Protein AF-A0A0D6MBU3-F1 (afdb_monomer)

pLDDT: mean 79.95, std 14.66, range [44.97, 94.19]

Foldseek 3Di:
DADCLFFADPPEDPPVVLVVCPDEEEQDDAQVSEPDRWTQDDHNNYTDTHGGPDGALLSVVQVVCVVVVPQQRFDADSNSWGDQWGADPQAIFGAQRRNGHGQPPQGDNDHDTDSPPRDHPVPPPPVPPDDDDD

Nearest PDB structures (foldseek):
  3ngg-assembly1_A  TM=8.050E-01  e=1.112E-02  Oxyuranus microlepidotus
  2z7f-assembly1_I  TM=7.610E-01  e=3.670E-02  Homo sapiens
  6at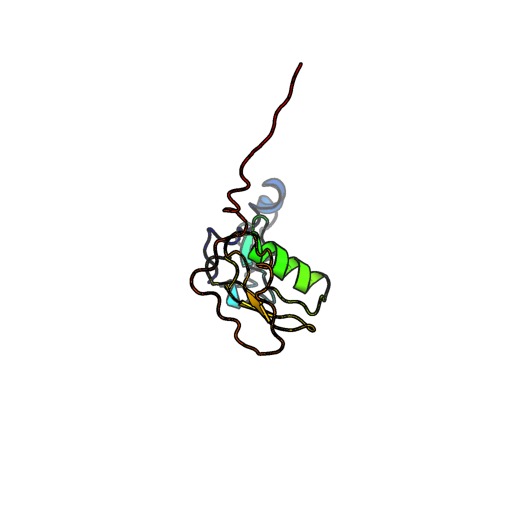u-assembly19_G  TM=7.310E-01  e=4.478E-02  Homo sapiens
  7qtq-assembly1_B  TM=6.885E-01  e=1.549E-02  Bos taurus
  7n4y-assembly1_B  TM=4.801E-01  e=3.153E-03  Bo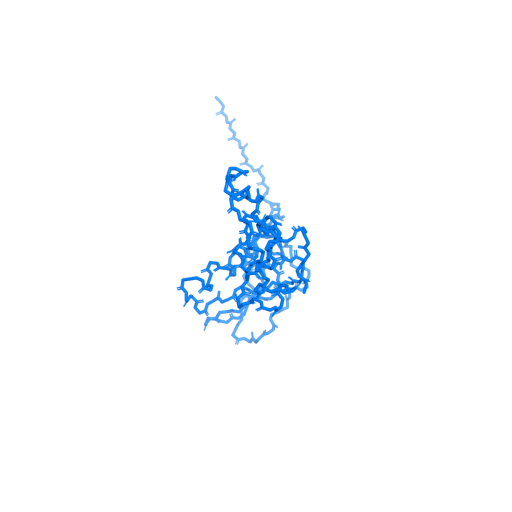s indicus x Bos taurus

InterPro domains:
  IPR000716 Thyroglobulin type-1 [PF00086] (75-115)
  IPR000716 Thyroglobulin type-1 [PS51162] (25-115)
  IPR000716 Thyroglobulin type-1 [SM00211] (73-119)
  IPR000716 Thyroglobulin type-1 [cd00191] (75-115)
  IPR008197 WAP-type 'four-disulfide core' domain [PF00095] (8-52)
  IPR008197 WAP-type 'four-disulfide core' domain [PS51390] (2-53)
  IPR008197 WAP-type 'four-disulfide core' domain [SM00217] (8-53)
  IPR036645 Elafin-like superfamily [G3DSA:4.10.75.10] (6-54)
  IPR036857 Thyroglobulin type-1 superfamily [G3DSA:4.10.800.10] (55-117)
  IPR036857 Thyroglobulin type-1 superfamily [SSF57610] (25-116)

Sequence (134 aa):
MLSSLAADCPSSVEKSLVEKITNCSSTCESDDDCAGMKRCCRVGCSTQCLYPVRTTPCFHAALTAELYEIRKLRRCDRAGKFEPIQCDDDGCFCVDIDNGEEIAGTRTSEDAPNCKGKPSAGFVTYAHTSSCQG

Radius of gyration: 20.29 Å; Cα contacts (8 Å, |Δi|>4): 227; chains: 1; bounding box: 57×42×52 Å

Secondary structure (DSSP, 8-state):
---TTTEE----S-HHHHTT--S--BS-SSGGGSSTT-EEEEETTEEEEE--SEE-HHHHHHHHHHHTT-S-PPPB-TTSPBPSEEEETTEEEEB-TTT--B-TT--BSSS----TTPPPGGG-----------

Mean predicted aligned error: 11.1 Å

Structure (mmCIF, N/CA/C/O backbone):
data_AF-A0A0D6MBU3-F1
#
_entry.id   AF-A0A0D6MBU3-F1
#
loop_
_atom_site.group_PDB
_atom_site.id
_atom_site.type_symbol
_atom_site.label_atom_id
_atom_site.label_alt_id
_atom_site.label_comp_id
_atom_site.label_asym_id
_atom_site.label_entity_id
_atom_site.label_seq_id
_atom_site.pdbx_PDB_ins_code
_atom_site.Cartn_x
_atom_site.Cartn_y
_atom_site.Cartn_z
_atom_site.occupancy
_atom_site.B_iso_or_equiv
_atom_site.auth_seq_id
_atom_site.auth_comp_id
_atom_site.auth_asym_id
_atom_site.auth_atom_id
_atom_site.pdbx_PDB_model_num
ATOM 1 N N . MET A 1 1 ? 4.007 -11.149 -5.154 1.00 51.41 1 MET A N 1
ATOM 2 C CA . MET A 1 1 ? 3.177 -10.635 -6.282 1.00 51.41 1 MET A CA 1
ATOM 3 C C . MET A 1 1 ? 2.006 -9.773 -5.803 1.00 51.41 1 MET A C 1
ATOM 5 O O . MET A 1 1 ? 0.978 -10.301 -5.380 1.00 51.41 1 MET A O 1
ATOM 9 N N . LEU A 1 2 ? 2.174 -8.451 -5.855 1.00 56.19 2 LEU A N 1
ATOM 10 C CA . LEU A 1 2 ? 1.106 -7.468 -5.635 1.00 56.19 2 LEU A CA 1
ATOM 11 C C . LEU A 1 2 ? 0.199 -7.423 -6.878 1.00 56.19 2 LEU A C 1
ATOM 13 O O . LEU A 1 2 ? 0.684 -7.548 -8.003 1.00 56.19 2 LEU A O 1
ATOM 17 N N . SER A 1 3 ? -1.116 -7.280 -6.700 1.00 61.12 3 SER A N 1
ATOM 18 C CA . SER A 1 3 ? -2.053 -7.194 -7.832 1.00 61.12 3 SER A CA 1
ATOM 19 C C . SER A 1 3 ? -1.778 -5.953 -8.692 1.00 61.12 3 SER A C 1
ATOM 21 O O . SER A 1 3 ? -1.515 -4.880 -8.151 1.00 61.12 3 SER A O 1
ATOM 23 N N . SER A 1 4 ? -1.916 -6.053 -10.021 1.00 60.06 4 SER A N 1
ATOM 24 C CA . SER A 1 4 ? -1.835 -4.894 -10.933 1.00 60.06 4 SER A CA 1
ATOM 25 C C . SER A 1 4 ? -2.887 -3.819 -10.636 1.00 60.06 4 SER A C 1
ATOM 27 O O . SER A 1 4 ? -2.726 -2.680 -11.033 1.00 60.06 4 SER A O 1
ATOM 29 N N . LEU A 1 5 ? -3.964 -4.160 -9.922 1.00 62.91 5 LEU A N 1
ATOM 30 C CA . LEU A 1 5 ? -4.960 -3.189 -9.452 1.00 62.91 5 LEU A CA 1
ATOM 31 C C . LEU A 1 5 ? -4.481 -2.378 -8.238 1.00 62.91 5 LEU A C 1
ATOM 33 O O . LEU A 1 5 ? -5.109 -1.382 -7.886 1.00 62.91 5 LEU A O 1
ATOM 37 N N . ALA A 1 6 ? -3.416 -2.827 -7.573 1.00 72.25 6 ALA A N 1
ATOM 38 C CA . ALA A 1 6 ? -3.005 -2.315 -6.277 1.00 72.25 6 ALA A CA 1
ATOM 39 C C . ALA A 1 6 ? -1.793 -1.371 -6.354 1.00 72.25 6 ALA A C 1
ATOM 41 O O . ALA A 1 6 ? -1.704 -0.429 -5.568 1.00 72.25 6 ALA A O 1
ATOM 42 N N . ALA A 1 7 ? -0.884 -1.588 -7.310 1.00 80.75 7 ALA A N 1
ATOM 43 C CA . ALA A 1 7 ? 0.281 -0.739 -7.546 1.00 80.75 7 ALA A CA 1
ATOM 44 C C . ALA A 1 7 ? 0.714 -0.801 -9.021 1.00 80.75 7 ALA A C 1
ATOM 46 O O . ALA A 1 7 ? 0.937 -1.896 -9.520 1.00 80.75 7 ALA A O 1
ATOM 47 N N . ASP A 1 8 ? 0.899 0.329 -9.708 1.00 86.88 8 ASP A N 1
ATOM 48 C CA . 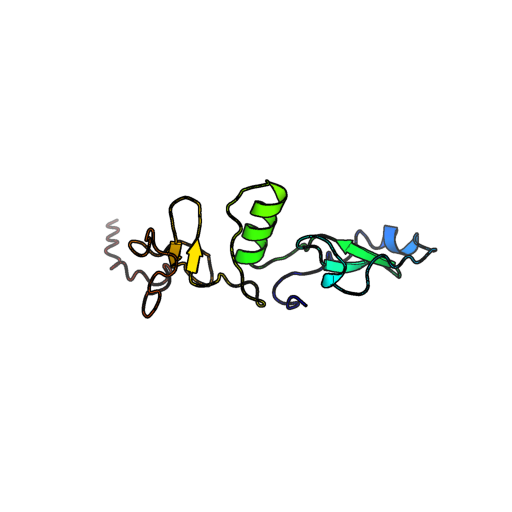ASP A 1 8 ? 1.289 0.371 -11.130 1.00 86.88 8 ASP A CA 1
ATOM 49 C C . ASP A 1 8 ? 2.745 0.791 -11.333 1.00 86.88 8 ASP A C 1
ATOM 51 O O . ASP A 1 8 ? 3.212 1.756 -10.727 1.00 86.88 8 ASP A O 1
ATOM 55 N N . CYS A 1 9 ? 3.448 0.122 -12.251 1.00 88.12 9 CYS A N 1
ATOM 56 C CA . CYS A 1 9 ? 4.749 0.593 -12.719 1.00 88.12 9 CYS A CA 1
ATOM 57 C C . CYS A 1 9 ? 4.621 1.972 -13.387 1.00 88.12 9 CYS A C 1
ATOM 59 O O . CYS A 1 9 ? 3.644 2.207 -14.102 1.00 88.12 9 CYS A O 1
ATOM 61 N N . PRO A 1 10 ? 5.611 2.871 -13.227 1.00 86.56 10 PRO A N 1
ATOM 62 C CA . PRO A 1 10 ? 5.680 4.082 -14.031 1.00 86.56 10 PRO A CA 1
ATOM 63 C C . PRO A 1 10 ? 5.623 3.704 -15.507 1.00 86.56 10 PRO A C 1
ATOM 65 O O . PRO A 1 10 ? 6.382 2.844 -15.962 1.00 86.56 10 PRO A O 1
ATOM 68 N N . SER A 1 11 ? 4.733 4.362 -16.246 1.00 73.00 11 SER A N 1
ATOM 69 C CA . SER A 1 11 ? 4.497 4.170 -17.678 1.00 73.00 11 SER A CA 1
ATOM 70 C C . SER A 1 11 ? 5.657 4.711 -18.518 1.00 73.00 11 SER A C 1
ATOM 72 O O . SER A 1 11 ? 5.437 5.493 -19.427 1.00 73.00 11 SER A O 1
ATOM 74 N N . SER A 1 12 ? 6.885 4.320 -18.177 1.00 63.34 12 SER A N 1
ATOM 75 C CA . SER A 1 12 ? 8.149 4.681 -18.808 1.00 63.34 12 SER A CA 1
ATOM 76 C C . SER A 1 12 ? 8.405 6.195 -18.875 1.00 63.34 12 SER A C 1
ATOM 78 O O . SER A 1 12 ? 7.689 6.968 -19.503 1.00 63.34 12 SER A O 1
ATOM 80 N N . VAL A 1 13 ? 9.501 6.618 -18.245 1.00 60.72 13 VAL A N 1
ATOM 81 C CA . VAL A 1 13 ? 10.178 7.893 -18.533 1.00 60.72 13 VAL A CA 1
ATOM 82 C C . VAL A 1 13 ? 10.188 8.115 -20.052 1.00 60.72 13 VAL A C 1
ATOM 84 O O . VAL A 1 13 ? 10.410 7.145 -20.776 1.00 60.72 13 VAL A O 1
ATOM 87 N N . GLU A 1 14 ? 9.885 9.344 -20.498 1.00 58.75 14 GLU A N 1
ATOM 88 C CA . GLU A 1 14 ? 9.664 9.753 -21.896 1.00 58.75 14 GLU A CA 1
ATOM 89 C C . GLU A 1 14 ? 10.244 8.789 -22.938 1.00 58.75 14 GLU A C 1
ATOM 91 O O . GLU A 1 14 ? 11.438 8.496 -22.910 1.00 58.75 14 GLU A O 1
ATOM 96 N N . LYS A 1 15 ? 9.428 8.371 -23.917 1.00 56.75 15 LYS A N 1
ATOM 97 C CA . LYS A 1 15 ? 9.819 7.507 -25.056 1.00 56.75 15 LYS A CA 1
ATOM 98 C C . LYS A 1 15 ? 11.221 7.811 -25.632 1.00 56.75 15 LYS A C 1
ATOM 100 O O . LYS A 1 15 ? 11.928 6.890 -26.021 1.00 56.75 15 LYS A O 1
ATOM 105 N N . SER A 1 16 ? 11.636 9.079 -25.599 1.00 56.91 16 SER A N 1
ATOM 106 C CA . SER A 1 16 ? 12.957 9.597 -25.990 1.00 56.91 16 SER A CA 1
ATOM 107 C C . SER A 1 16 ? 14.166 9.013 -25.223 1.00 56.91 16 SER A C 1
ATOM 109 O O . SER A 1 16 ? 15.256 8.897 -25.784 1.00 56.91 16 SER A O 1
ATOM 111 N N . LEU A 1 17 ? 14.013 8.613 -23.953 1.00 57.94 17 LEU A N 1
ATOM 112 C CA . LEU A 1 17 ? 15.075 7.960 -23.171 1.00 57.94 17 LEU A CA 1
ATOM 113 C C . LEU A 1 17 ? 15.137 6.446 -23.396 1.00 57.94 17 LEU A C 1
ATOM 115 O O . LEU A 1 17 ? 16.217 5.867 -23.301 1.00 57.94 17 LEU A O 1
ATOM 119 N N . VAL A 1 18 ? 14.010 5.811 -23.726 1.00 58.84 18 VAL A N 1
ATOM 120 C CA . VAL A 1 18 ? 13.929 4.360 -23.956 1.00 58.84 18 VAL A CA 1
ATOM 121 C C . VAL A 1 18 ? 14.698 3.946 -25.215 1.00 58.84 18 VAL A C 1
ATOM 123 O O . VAL A 1 18 ? 15.358 2.911 -25.216 1.00 58.84 18 VAL A O 1
ATOM 126 N N . GLU A 1 19 ? 14.702 4.784 -26.254 1.00 59.28 19 GLU A N 1
ATOM 127 C CA . GLU A 1 19 ? 15.433 4.531 -27.508 1.00 59.28 19 GLU A CA 1
ATOM 128 C C . GLU A 1 19 ? 16.964 4.632 -27.366 1.00 59.28 19 GLU A C 1
ATOM 130 O O . GLU A 1 19 ? 17.698 4.140 -28.221 1.00 59.28 19 GLU A O 1
ATOM 135 N N . LYS A 1 20 ? 17.472 5.228 -26.277 1.00 60.97 20 LYS A N 1
ATOM 136 C CA . LYS A 1 20 ? 18.918 5.392 -26.031 1.00 60.97 20 LYS A CA 1
ATOM 137 C C . LYS A 1 20 ? 19.543 4.271 -25.195 1.00 60.97 20 LYS A C 1
ATOM 139 O O . LYS A 1 20 ? 20.761 4.260 -25.024 1.00 60.97 20 LYS A O 1
ATOM 144 N N . ILE A 1 21 ? 18.748 3.327 -24.687 1.00 63.84 21 ILE A N 1
ATOM 145 C CA . ILE A 1 21 ? 19.241 2.189 -23.900 1.00 63.84 21 ILE A CA 1
ATOM 146 C C . ILE A 1 21 ? 19.522 1.025 -24.857 1.00 63.84 21 ILE A C 1
ATOM 148 O O . ILE A 1 21 ? 18.717 0.115 -25.018 1.00 63.84 21 ILE A O 1
ATOM 152 N N . THR A 1 22 ? 20.675 1.057 -25.525 1.00 68.12 22 THR A N 1
ATOM 153 C CA . THR A 1 22 ? 21.144 -0.047 -26.385 1.00 68.12 22 THR A CA 1
ATOM 154 C C . THR A 1 22 ? 21.700 -1.231 -25.596 1.00 68.12 22 THR A C 1
ATOM 156 O O . THR A 1 22 ? 21.864 -2.310 -26.158 1.00 68.12 22 THR A O 1
ATOM 159 N N . ASN A 1 23 ? 21.976 -1.051 -24.300 1.00 80.25 23 ASN A N 1
ATOM 160 C CA . ASN A 1 23 ? 22.482 -2.104 -23.428 1.00 80.25 23 ASN A CA 1
ATOM 161 C C . ASN A 1 23 ? 21.421 -2.476 -22.385 1.00 80.25 23 ASN A C 1
ATOM 163 O O . ASN A 1 23 ? 21.174 -1.728 -21.437 1.00 80.25 23 ASN A O 1
ATOM 167 N N . CYS A 1 24 ? 20.763 -3.612 -22.600 1.00 83.62 24 CYS A N 1
ATOM 168 C CA . CYS A 1 24 ? 19.716 -4.116 -21.720 1.00 83.62 24 CYS A CA 1
ATOM 169 C C . CYS A 1 24 ? 20.342 -4.666 -20.436 1.00 83.62 24 CYS A C 1
ATOM 171 O O . CYS A 1 24 ? 21.247 -5.496 -20.491 1.00 83.62 24 CYS A O 1
ATOM 173 N N . SER A 1 25 ? 19.846 -4.228 -19.281 1.00 86.31 25 SER A N 1
ATOM 174 C CA . SER A 1 25 ? 20.280 -4.731 -17.978 1.00 86.31 25 SER A CA 1
ATOM 175 C C . SER A 1 25 ? 19.073 -5.193 -17.177 1.00 86.31 25 SER A C 1
ATOM 177 O O . SER A 1 25 ? 18.072 -4.479 -17.092 1.00 86.31 25 SER A O 1
ATOM 179 N N . SER A 1 26 ? 19.163 -6.395 -16.612 1.00 91.31 26 SER A N 1
ATOM 180 C CA . SER A 1 26 ? 18.111 -6.959 -15.767 1.00 91.31 26 SER A CA 1
ATOM 181 C C . SER A 1 26 ? 18.573 -6.931 -14.319 1.00 91.31 26 SER A C 1
ATOM 183 O O . SER A 1 26 ? 19.487 -7.668 -13.959 1.00 91.31 26 SER A O 1
ATOM 185 N N . THR A 1 27 ? 17.987 -6.054 -13.502 1.00 91.50 27 THR A N 1
ATOM 186 C CA . THR A 1 27 ? 18.331 -5.950 -12.070 1.00 91.50 27 THR A CA 1
ATOM 187 C C . THR A 1 27 ? 17.313 -6.626 -11.156 1.00 91.50 27 THR A C 1
ATOM 189 O O . THR A 1 27 ? 17.562 -6.746 -9.961 1.00 91.50 27 THR A O 1
ATOM 192 N N . CYS A 1 28 ? 16.194 -7.085 -11.713 1.00 94.19 28 CYS A N 1
ATOM 193 C CA . CYS A 1 28 ? 15.155 -7.844 -11.024 1.00 94.19 28 CYS A CA 1
ATOM 194 C C . CYS A 1 28 ? 14.413 -8.754 -12.017 1.00 94.19 28 CYS A C 1
ATOM 196 O O . CYS A 1 28 ? 14.363 -8.455 -13.217 1.00 94.19 28 CYS A O 1
ATOM 198 N N . GLU A 1 29 ? 13.800 -9.829 -11.526 1.00 93.00 29 GLU A N 1
ATOM 199 C CA . GLU A 1 29 ? 12.906 -10.702 -12.300 1.00 93.00 29 GLU A CA 1
ATOM 200 C C . GLU A 1 29 ? 11.453 -10.602 -11.809 1.00 93.00 29 GLU A C 1
ATOM 202 O O . GLU A 1 29 ? 10.507 -10.787 -12.580 1.00 93.00 29 GLU A O 1
ATOM 207 N N . SER A 1 30 ? 11.271 -10.251 -10.539 1.00 91.25 30 SER A N 1
ATOM 208 C CA . SER A 1 30 ? 9.999 -10.169 -9.838 1.00 91.25 30 SER A CA 1
ATOM 209 C C . SER A 1 30 ? 9.981 -9.031 -8.817 1.00 91.25 30 SER A C 1
ATOM 211 O O . SER A 1 30 ? 11.021 -8.518 -8.409 1.00 91.25 30 SER A O 1
ATOM 213 N N . ASP A 1 31 ? 8.779 -8.639 -8.387 1.00 88.81 31 ASP A N 1
ATOM 214 C CA . ASP A 1 31 ? 8.604 -7.637 -7.326 1.00 88.81 31 ASP A CA 1
ATOM 215 C C . ASP A 1 31 ? 9.312 -8.061 -6.021 1.00 88.81 31 ASP A C 1
ATOM 217 O O . ASP A 1 31 ? 9.771 -7.208 -5.271 1.00 88.81 31 ASP A O 1
ATOM 221 N N . ASP A 1 32 ? 9.450 -9.369 -5.780 1.00 89.31 32 ASP A N 1
ATOM 222 C CA . ASP A 1 32 ? 10.072 -9.935 -4.579 1.00 89.31 32 ASP A CA 1
ATOM 223 C C . ASP A 1 32 ? 11.612 -9.773 -4.561 1.00 89.31 32 ASP A C 1
ATOM 225 O O . ASP A 1 32 ? 12.225 -9.831 -3.496 1.00 89.31 32 ASP A O 1
ATOM 229 N N . ASP A 1 33 ? 12.240 -9.499 -5.714 1.00 93.06 33 ASP A N 1
ATOM 230 C CA . ASP A 1 33 ? 13.675 -9.171 -5.799 1.00 93.06 33 ASP A CA 1
ATOM 231 C C . ASP A 1 33 ? 13.973 -7.735 -5.343 1.00 93.06 33 ASP A C 1
ATOM 233 O O . ASP A 1 33 ? 15.126 -7.354 -5.116 1.00 93.06 33 ASP A O 1
ATOM 237 N N . CYS A 1 34 ? 12.936 -6.906 -5.243 1.00 91.19 34 CYS A N 1
ATOM 238 C CA . CYS A 1 34 ? 13.062 -5.498 -4.939 1.00 91.19 34 CYS A CA 1
ATOM 239 C C . CYS A 1 34 ? 12.876 -5.235 -3.441 1.00 91.19 34 CYS A C 1
ATOM 241 O O . CYS A 1 34 ? 11.918 -5.673 -2.816 1.00 91.19 34 CYS A O 1
ATOM 243 N N . ALA A 1 35 ? 13.784 -4.451 -2.858 1.00 88.06 35 ALA A N 1
ATOM 244 C CA . ALA A 1 35 ? 13.653 -4.027 -1.467 1.00 88.06 35 ALA A CA 1
ATOM 245 C C . ALA A 1 35 ? 12.488 -3.037 -1.280 1.00 88.06 35 ALA A C 1
ATOM 247 O O . ALA A 1 35 ? 12.335 -2.094 -2.070 1.00 88.06 35 ALA A O 1
ATOM 248 N N . GLY A 1 36 ? 11.741 -3.212 -0.187 1.00 83.44 36 GLY A N 1
ATOM 249 C CA . GLY A 1 36 ? 10.608 -2.360 0.181 1.00 83.44 36 GLY A CA 1
ATOM 250 C C . GLY A 1 36 ? 9.394 -2.576 -0.722 1.00 83.44 36 GLY A C 1
ATOM 251 O O . GLY A 1 36 ? 9.176 -3.664 -1.246 1.00 83.44 36 GLY A O 1
ATOM 252 N N . MET A 1 37 ? 8.610 -1.521 -0.949 1.00 81.00 37 MET A N 1
ATOM 253 C CA . MET A 1 37 ? 7.430 -1.560 -1.836 1.00 81.00 37 MET A CA 1
ATOM 254 C C . MET A 1 37 ? 7.731 -1.282 -3.319 1.00 81.00 37 MET A C 1
ATOM 256 O O . MET A 1 37 ? 6.872 -0.802 -4.066 1.00 81.00 37 MET A O 1
ATOM 260 N N . LYS A 1 38 ? 8.963 -1.533 -3.764 1.00 87.81 38 LYS A N 1
ATOM 261 C CA . LYS A 1 38 ? 9.345 -1.356 -5.170 1.00 87.81 38 LYS A CA 1
ATOM 262 C C . LYS A 1 38 ? 8.812 -2.508 -6.016 1.00 87.81 38 LYS A C 1
ATOM 264 O O . LYS A 1 38 ? 8.737 -3.646 -5.570 1.00 87.81 38 LYS A O 1
ATOM 269 N N . ARG A 1 39 ? 8.482 -2.202 -7.266 1.00 89.56 39 ARG A N 1
ATOM 270 C CA . ARG A 1 39 ? 8.071 -3.181 -8.271 1.00 89.56 39 ARG A CA 1
ATOM 271 C C . ARG A 1 39 ? 9.181 -3.412 -9.276 1.00 89.56 39 ARG A C 1
ATOM 273 O O . ARG A 1 39 ? 9.905 -2.476 -9.626 1.00 89.56 39 ARG A O 1
ATOM 280 N N . CYS A 1 40 ? 9.269 -4.633 -9.785 1.00 92.25 40 CYS A N 1
ATOM 281 C CA . CYS A 1 40 ? 10.145 -4.934 -10.900 1.00 92.25 40 CYS A CA 1
ATOM 282 C C . CYS A 1 40 ? 9.479 -4.497 -12.205 1.00 92.25 40 CYS A C 1
ATOM 284 O O . CYS A 1 40 ? 8.585 -5.154 -12.743 1.00 92.25 40 CYS A O 1
ATOM 286 N N . CYS A 1 41 ? 9.908 -3.347 -12.713 1.00 90.81 41 CYS A N 1
ATOM 287 C CA . CYS A 1 41 ? 9.298 -2.699 -13.861 1.00 90.81 41 CYS A CA 1
ATOM 288 C C . CYS A 1 41 ? 10.178 -2.824 -15.098 1.00 90.81 41 CYS A C 1
ATOM 290 O O . CYS A 1 41 ? 11.399 -2.670 -15.036 1.00 90.81 41 CYS A O 1
ATOM 292 N N . ARG A 1 42 ? 9.548 -3.039 -16.256 1.00 89.44 42 ARG A N 1
ATOM 293 C CA . ARG A 1 42 ? 10.243 -2.945 -17.543 1.00 89.44 42 ARG A CA 1
ATOM 294 C C . ARG A 1 42 ? 10.417 -1.484 -17.937 1.00 89.44 42 ARG A C 1
ATOM 296 O O . ARG A 1 42 ? 9.447 -0.733 -18.015 1.00 89.44 42 ARG A O 1
ATOM 303 N N . VAL A 1 43 ? 11.654 -1.108 -18.230 1.00 84.44 43 VAL A N 1
ATOM 304 C CA . VAL A 1 43 ? 12.036 0.198 -18.769 1.00 84.44 43 VAL A CA 1
ATOM 305 C C . VAL A 1 43 ? 12.776 -0.060 -20.077 1.00 84.44 43 VAL A C 1
ATOM 307 O O . VAL A 1 43 ? 13.966 -0.376 -20.084 1.00 84.44 43 VAL A O 1
ATOM 310 N N . GLY A 1 44 ? 12.047 -0.001 -21.193 1.00 81.94 44 GLY A N 1
ATOM 311 C CA . GLY A 1 44 ? 12.557 -0.508 -22.467 1.00 81.94 44 GLY A CA 1
ATOM 312 C C . GLY A 1 44 ? 12.790 -2.018 -22.409 1.00 81.94 44 GLY A C 1
ATOM 313 O O . GLY A 1 44 ? 11.880 -2.772 -22.066 1.00 81.94 44 GLY A O 1
ATOM 314 N N . CYS A 1 45 ? 14.010 -2.452 -22.732 1.00 83.62 45 CYS A N 1
ATOM 315 C CA . CYS A 1 45 ? 14.433 -3.851 -22.615 1.00 83.62 45 CYS A CA 1
ATOM 316 C C . CYS A 1 45 ? 15.049 -4.212 -21.252 1.00 83.62 45 CYS A C 1
ATOM 318 O O . CYS A 1 45 ? 15.372 -5.376 -21.024 1.00 83.62 45 CYS A O 1
ATOM 320 N N . SER A 1 46 ? 15.221 -3.236 -20.360 1.00 85.88 46 SER A N 1
ATOM 321 C CA . SER A 1 46 ? 15.788 -3.440 -19.026 1.00 85.88 46 SER A CA 1
ATOM 322 C C . SER A 1 46 ? 14.691 -3.697 -17.993 1.00 85.88 46 SER A C 1
ATOM 324 O O . SER A 1 46 ? 13.574 -3.191 -18.133 1.00 85.88 46 SER A O 1
ATOM 326 N N . THR A 1 47 ? 15.011 -4.421 -16.922 1.00 90.69 47 THR A N 1
ATOM 327 C CA . THR A 1 47 ? 14.164 -4.520 -15.723 1.00 90.69 47 THR A CA 1
ATOM 328 C C . THR A 1 47 ? 14.824 -3.782 -14.570 1.00 90.69 47 THR A C 1
ATOM 330 O O . THR A 1 47 ? 16.031 -3.900 -14.359 1.00 90.69 47 THR A O 1
ATOM 333 N N . GLN A 1 48 ? 14.046 -2.955 -13.869 1.00 90.50 48 GLN A N 1
ATOM 334 C CA . GLN A 1 48 ? 14.524 -2.125 -12.766 1.00 90.50 48 GLN A CA 1
ATOM 335 C C . GLN A 1 48 ? 13.500 -2.058 -11.634 1.00 90.50 48 GLN A C 1
ATOM 337 O O . GLN A 1 48 ? 12.299 -1.945 -11.880 1.00 90.50 48 GLN A O 1
ATOM 342 N N . CYS A 1 49 ? 13.990 -2.065 -10.395 1.00 92.19 49 CYS A N 1
ATOM 343 C CA . CYS A 1 49 ? 13.170 -1.849 -9.206 1.00 92.19 49 CYS A CA 1
ATOM 344 C C . CYS A 1 49 ? 12.771 -0.373 -9.081 1.00 92.19 49 CYS A C 1
ATOM 346 O O . CYS A 1 49 ? 13.604 0.472 -8.748 1.00 92.19 49 CYS A O 1
ATOM 348 N N . LEU A 1 50 ? 11.496 -0.063 -9.317 1.00 89.38 50 LEU A N 1
ATOM 349 C CA . LEU A 1 50 ? 10.953 1.296 -9.282 1.00 89.38 50 LEU A CA 1
ATOM 350 C C . LEU A 1 50 ? 9.793 1.408 -8.296 1.00 89.38 50 LEU A C 1
ATOM 352 O O . LEU A 1 50 ? 9.059 0.449 -8.064 1.00 89.38 50 LEU A O 1
ATOM 356 N N . TYR A 1 51 ? 9.600 2.602 -7.739 1.00 87.50 51 TYR A N 1
ATOM 357 C CA . TYR A 1 51 ? 8.396 2.891 -6.967 1.00 87.50 51 TYR A CA 1
ATOM 358 C C . TYR A 1 51 ? 7.171 2.993 -7.889 1.00 87.50 51 TYR A C 1
ATOM 360 O O . TYR A 1 51 ? 7.286 3.535 -8.995 1.00 87.50 51 TYR A O 1
ATOM 368 N N . PRO A 1 52 ? 6.004 2.487 -7.457 1.00 88.25 52 PRO A N 1
ATOM 369 C CA . PRO A 1 52 ? 4.779 2.578 -8.237 1.00 88.25 52 PRO A CA 1
ATOM 370 C C . PRO A 1 52 ? 4.258 4.021 -8.329 1.00 88.25 52 PRO A C 1
ATOM 372 O O . PRO A 1 52 ? 4.384 4.800 -7.388 1.00 88.25 52 PRO A O 1
ATOM 375 N N . VAL A 1 53 ? 3.638 4.376 -9.460 1.00 86.62 53 VAL A N 1
ATOM 376 C CA . VAL A 1 53 ? 3.083 5.731 -9.711 1.00 86.62 53 VAL A CA 1
ATOM 377 C C . VAL A 1 53 ? 1.627 5.882 -9.295 1.00 86.62 53 VAL A C 1
ATOM 379 O O . VAL A 1 53 ? 1.138 6.993 -9.097 1.00 86.62 53 VAL A O 1
ATOM 382 N N . ARG A 1 54 ? 0.923 4.761 -9.182 1.00 86.25 54 ARG A N 1
ATOM 383 C CA . ARG A 1 54 ? -0.440 4.684 -8.676 1.00 86.25 54 ARG A CA 1
ATOM 384 C C . ARG A 1 54 ? -0.485 3.549 -7.681 1.00 86.25 54 ARG A C 1
ATOM 386 O O . ARG A 1 54 ? 0.013 2.467 -7.975 1.00 86.25 54 ARG A O 1
ATOM 393 N N . THR A 1 55 ? -1.081 3.807 -6.530 1.00 89.75 55 THR A N 1
ATOM 394 C CA . THR A 1 55 ? -1.256 2.827 -5.464 1.00 89.75 55 THR A CA 1
ATOM 395 C C . THR A 1 55 ? -2.652 2.943 -4.872 1.00 89.75 55 THR A C 1
ATOM 397 O O . THR A 1 55 ? -3.335 3.957 -5.038 1.00 89.75 55 THR A O 1
ATOM 400 N N . THR A 1 56 ? -3.093 1.902 -4.175 1.00 90.94 56 THR A N 1
ATOM 401 C CA . THR A 1 56 ? -4.269 1.991 -3.305 1.00 90.94 56 THR A CA 1
ATOM 402 C C . THR A 1 56 ? -3.989 2.890 -2.099 1.00 90.94 56 THR A C 1
ATOM 404 O O . THR A 1 56 ? -2.823 3.101 -1.749 1.00 90.94 56 THR A O 1
ATOM 407 N N . PRO A 1 57 ? -5.034 3.378 -1.403 1.00 92.69 57 PRO A N 1
ATOM 408 C CA . PRO A 1 57 ? -4.862 4.172 -0.189 1.00 92.69 57 PRO A CA 1
ATOM 409 C C . PRO A 1 57 ? -3.959 3.503 0.860 1.00 92.69 57 PRO A C 1
ATOM 411 O O . PRO A 1 57 ? -3.075 4.161 1.407 1.00 92.69 57 PRO A O 1
ATOM 414 N N . CYS A 1 58 ? -4.101 2.189 1.083 1.00 92.56 58 CYS A N 1
ATOM 415 C CA . CYS A 1 58 ? -3.265 1.482 2.055 1.00 92.56 58 CYS A CA 1
ATOM 416 C C . CYS A 1 58 ? -1.797 1.429 1.631 1.00 92.56 58 CYS A C 1
ATOM 418 O O . CYS A 1 58 ? -0.922 1.802 2.409 1.00 92.56 58 CYS A O 1
ATOM 420 N N . PHE A 1 59 ? -1.506 1.035 0.388 1.00 90.75 59 PHE A N 1
ATOM 421 C CA . PHE A 1 59 ? -0.124 0.998 -0.097 1.00 90.75 59 PHE A CA 1
ATOM 422 C C . PHE A 1 59 ? 0.505 2.388 -0.160 1.00 90.75 59 PHE A C 1
ATOM 424 O O . PHE A 1 59 ? 1.682 2.528 0.153 1.00 90.75 59 PHE A O 1
ATOM 431 N N . HIS A 1 60 ? -0.265 3.428 -0.495 1.00 90.69 60 HIS A N 1
ATOM 432 C CA . HIS A 1 60 ? 0.208 4.807 -0.396 1.00 90.69 60 HIS A CA 1
ATOM 433 C C . HIS A 1 60 ? 0.626 5.161 1.040 1.00 90.69 60 HIS A C 1
ATOM 435 O O . HIS A 1 60 ? 1.720 5.686 1.258 1.00 90.69 60 HIS A O 1
ATOM 441 N N . ALA A 1 61 ? -0.216 4.840 2.026 1.00 90.19 61 ALA A N 1
ATOM 442 C CA . ALA A 1 61 ? 0.067 5.115 3.431 1.00 90.19 61 ALA A CA 1
ATOM 443 C C . ALA A 1 61 ? 1.264 4.304 3.957 1.00 90.19 61 ALA A C 1
ATOM 445 O O . ALA A 1 61 ? 2.097 4.839 4.686 1.00 90.19 61 ALA A O 1
ATOM 446 N N . ALA A 1 62 ? 1.379 3.034 3.566 1.00 89.19 62 ALA A N 1
ATOM 447 C CA . ALA A 1 62 ? 2.466 2.160 3.988 1.00 89.19 62 ALA A CA 1
ATOM 448 C C . ALA A 1 62 ? 3.813 2.552 3.351 1.00 89.19 62 ALA A C 1
ATOM 450 O O . ALA A 1 62 ? 4.809 2.641 4.065 1.00 89.19 62 ALA A O 1
ATOM 451 N N . LEU A 1 63 ? 3.827 2.897 2.056 1.00 87.25 63 LEU A N 1
ATOM 452 C CA . LEU A 1 63 ? 5.001 3.456 1.374 1.00 87.25 63 LEU A CA 1
ATOM 453 C C . LEU A 1 63 ? 5.453 4.763 2.033 1.00 87.25 63 LEU A C 1
ATOM 455 O O . LEU A 1 63 ? 6.642 4.972 2.251 1.00 87.25 63 LEU A O 1
ATOM 459 N N . THR A 1 64 ? 4.507 5.642 2.368 1.00 86.88 64 THR A N 1
ATOM 460 C CA . THR A 1 64 ? 4.809 6.893 3.075 1.00 86.88 64 THR A CA 1
ATOM 461 C C . THR A 1 64 ? 5.421 6.595 4.445 1.00 86.88 64 THR A C 1
ATOM 463 O O . THR A 1 64 ? 6.452 7.163 4.789 1.00 86.88 64 THR A O 1
ATOM 466 N N . ALA A 1 65 ? 4.852 5.665 5.216 1.00 85.62 65 ALA A N 1
ATOM 467 C CA . ALA A 1 65 ? 5.420 5.285 6.507 1.00 85.62 65 ALA A CA 1
ATOM 468 C C . ALA A 1 65 ? 6.858 4.748 6.378 1.00 85.62 65 ALA A C 1
ATOM 470 O O . ALA A 1 65 ? 7.717 5.136 7.165 1.00 85.62 65 ALA A O 1
ATOM 471 N N . GLU A 1 66 ? 7.130 3.925 5.361 1.00 83.19 66 GLU A N 1
ATOM 472 C CA . GLU A 1 66 ? 8.468 3.397 5.071 1.00 83.19 66 GLU A CA 1
ATOM 473 C C . GLU A 1 66 ? 9.464 4.509 4.697 1.00 83.19 66 GLU A C 1
ATOM 475 O O . GLU A 1 66 ? 10.540 4.591 5.284 1.00 83.19 66 GLU A O 1
ATOM 480 N N . LEU A 1 67 ? 9.101 5.403 3.769 1.00 83.31 67 LEU A N 1
ATOM 481 C CA . LEU A 1 67 ? 9.985 6.470 3.274 1.00 83.31 67 LEU A CA 1
ATOM 482 C C . LEU A 1 67 ? 10.357 7.508 4.336 1.00 83.31 67 LEU A C 1
ATOM 484 O O . LEU A 1 67 ? 11.439 8.088 4.270 1.00 83.31 67 LEU A O 1
ATOM 488 N N . TYR A 1 68 ? 9.458 7.763 5.284 1.00 86.88 68 TYR A N 1
ATOM 489 C CA . TYR A 1 68 ? 9.671 8.727 6.364 1.00 86.88 68 TYR A CA 1
ATOM 490 C C . TYR A 1 68 ? 10.123 8.066 7.673 1.00 86.88 68 TYR A C 1
ATOM 492 O O . TYR A 1 68 ? 10.124 8.725 8.711 1.00 86.88 68 TYR A O 1
ATOM 500 N N . GLU A 1 69 ? 10.480 6.775 7.639 1.00 82.31 69 GLU A N 1
ATOM 501 C CA . GLU A 1 69 ? 10.900 5.992 8.811 1.00 82.31 69 GLU A CA 1
ATOM 502 C C . GLU A 1 69 ? 9.897 6.074 9.979 1.00 82.31 69 GLU A C 1
ATOM 504 O O . GLU A 1 69 ? 10.244 5.980 11.162 1.00 82.31 69 GLU A O 1
ATOM 509 N N . ILE A 1 70 ? 8.614 6.246 9.654 1.00 79.19 70 ILE A N 1
ATOM 510 C CA . ILE A 1 70 ? 7.548 6.313 10.642 1.00 79.19 70 ILE A CA 1
ATOM 511 C C . ILE A 1 70 ? 7.324 4.885 11.128 1.00 79.19 70 ILE A C 1
ATOM 513 O O . ILE A 1 70 ? 6.865 4.024 10.377 1.00 79.19 70 ILE A O 1
ATOM 517 N N . ARG A 1 71 ? 7.576 4.637 12.417 1.00 66.00 71 ARG A N 1
ATOM 518 C CA . ARG A 1 71 ? 7.333 3.348 13.098 1.00 66.00 71 ARG A CA 1
ATOM 519 C C . ARG A 1 71 ? 5.845 2.963 13.220 1.00 66.00 71 ARG A C 1
ATOM 521 O O . ARG A 1 71 ? 5.461 2.228 14.117 1.00 66.00 71 ARG A O 1
ATOM 528 N N . LYS A 1 72 ? 4.997 3.435 12.305 1.00 72.56 72 LYS A N 1
ATOM 529 C CA . LYS A 1 72 ? 3.572 3.112 12.182 1.00 72.56 72 LYS A CA 1
ATOM 530 C C . LYS A 1 72 ? 3.302 2.556 10.785 1.00 72.56 72 LYS A C 1
ATOM 532 O O . LYS A 1 72 ? 2.632 3.189 9.967 1.00 72.56 72 LYS A O 1
ATOM 537 N N . LEU A 1 73 ? 3.866 1.382 10.497 1.00 77.62 73 LEU A N 1
ATOM 538 C CA . LEU A 1 73 ? 3.603 0.682 9.241 1.00 77.62 73 LEU A CA 1
ATOM 539 C C . LEU A 1 73 ? 2.124 0.296 9.171 1.00 77.62 73 LEU A C 1
ATOM 541 O O . LEU A 1 73 ? 1.613 -0.430 10.024 1.00 77.62 73 LEU A O 1
ATOM 545 N N . ARG A 1 74 ? 1.437 0.786 8.137 1.00 90.00 74 ARG A N 1
ATOM 546 C CA . ARG A 1 74 ? 0.059 0.387 7.846 1.00 90.00 74 ARG A CA 1
ATOM 547 C C . ARG A 1 74 ? 0.066 -1.009 7.250 1.00 90.00 74 ARG A C 1
ATOM 549 O O . ARG A 1 74 ? 0.776 -1.267 6.280 1.00 90.00 74 ARG A O 1
ATOM 556 N N . ARG A 1 75 ? -0.713 -1.909 7.846 1.00 91.00 75 ARG A N 1
ATOM 557 C CA . ARG A 1 75 ? -0.849 -3.278 7.357 1.00 91.00 75 ARG A CA 1
ATOM 558 C C . ARG A 1 75 ? -1.890 -3.330 6.258 1.00 91.00 75 ARG A C 1
ATOM 560 O O . ARG A 1 75 ? -3.028 -2.897 6.443 1.00 91.00 75 ARG A O 1
ATOM 567 N N . CYS A 1 76 ? -1.484 -3.875 5.127 1.00 91.25 76 CYS A N 1
ATOM 568 C CA . CYS A 1 76 ? -2.309 -3.976 3.943 1.00 91.25 76 CYS A CA 1
ATOM 569 C C . CYS A 1 76 ? -2.427 -5.436 3.530 1.00 91.25 76 CYS A C 1
ATOM 571 O O . CYS A 1 76 ? -1.455 -6.188 3.622 1.00 91.25 76 CYS A O 1
ATOM 573 N N . ASP A 1 77 ? -3.590 -5.821 3.019 1.00 89.50 77 ASP A N 1
ATOM 574 C CA . ASP A 1 77 ? -3.735 -7.113 2.366 1.00 89.50 77 ASP A CA 1
ATOM 575 C C . ASP A 1 77 ? -3.073 -7.117 0.972 1.00 89.50 77 ASP A C 1
ATOM 577 O O . ASP A 1 77 ? -2.550 -6.114 0.473 1.00 89.50 77 ASP A O 1
ATOM 581 N N . ARG A 1 78 ? -3.117 -8.268 0.292 1.00 84.38 78 ARG A N 1
ATOM 582 C CA . ARG A 1 78 ? -2.522 -8.430 -1.049 1.00 84.38 78 ARG A CA 1
ATOM 583 C C . ARG A 1 78 ? -3.214 -7.608 -2.142 1.00 84.38 78 ARG A C 1
ATOM 585 O O . ARG A 1 78 ? -2.625 -7.401 -3.205 1.00 84.38 78 ARG A O 1
ATOM 592 N N . ALA A 1 79 ? -4.456 -7.186 -1.915 1.00 85.81 79 ALA A N 1
ATOM 593 C CA . ALA A 1 79 ? -5.215 -6.334 -2.824 1.00 85.81 79 ALA A CA 1
ATOM 594 C C . ALA A 1 79 ? -4.960 -4.839 -2.566 1.00 85.81 79 ALA A C 1
ATOM 596 O O . ALA A 1 79 ? -5.464 -4.000 -3.313 1.00 85.81 79 ALA A O 1
ATOM 597 N N . GLY A 1 80 ? -4.175 -4.500 -1.539 1.00 88.31 80 GLY A N 1
ATOM 598 C CA . GLY A 1 80 ? -3.900 -3.128 -1.142 1.00 88.31 80 GLY A CA 1
ATOM 599 C C . GLY A 1 80 ? -5.043 -2.482 -0.365 1.00 88.31 80 GLY A C 1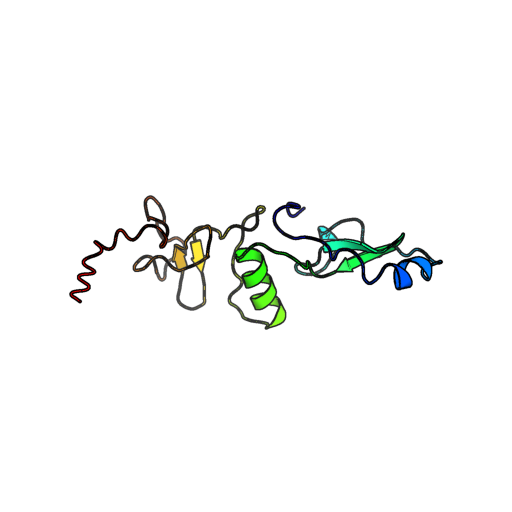
ATOM 600 O O . GLY A 1 80 ? -5.108 -1.251 -0.310 1.00 88.31 80 GLY A O 1
ATOM 601 N N . LYS A 1 81 ? -5.942 -3.277 0.220 1.00 91.50 81 LYS A N 1
ATOM 602 C CA . LYS A 1 81 ? -6.915 -2.808 1.210 1.00 91.50 81 LYS A CA 1
ATOM 603 C C . LYS A 1 81 ? -6.286 -2.793 2.594 1.00 91.50 81 LYS A C 1
ATOM 605 O O . LYS A 1 81 ? -5.307 -3.497 2.842 1.00 91.50 81 LYS A O 1
ATOM 610 N N . PHE A 1 82 ? -6.841 -1.986 3.491 1.00 92.88 82 PHE A N 1
ATOM 611 C CA . PHE A 1 82 ? -6.402 -2.004 4.878 1.00 92.88 82 PHE A CA 1
ATOM 612 C C . PHE A 1 82 ? -6.814 -3.320 5.528 1.00 92.88 82 PHE A C 1
ATOM 614 O O . PHE A 1 82 ? -7.962 -3.754 5.408 1.00 92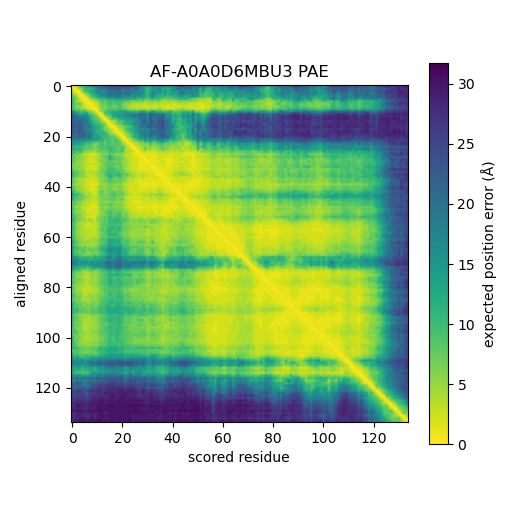.88 82 PHE A O 1
ATOM 621 N N . GLU A 1 83 ? -5.882 -3.950 6.243 1.00 92.94 83 GLU A N 1
ATOM 622 C CA . GLU A 1 83 ? -6.273 -5.008 7.167 1.00 92.94 83 GLU A CA 1
ATOM 623 C C . GLU A 1 83 ? -7.212 -4.419 8.229 1.00 92.94 83 GLU A C 1
ATOM 625 O O . GLU A 1 83 ? -6.960 -3.311 8.714 1.00 92.94 83 GLU A O 1
ATOM 630 N N . PRO A 1 84 ? -8.277 -5.139 8.623 1.00 92.69 84 PRO A N 1
ATOM 631 C CA . PRO A 1 84 ? -9.322 -4.593 9.487 1.00 92.69 84 PRO A CA 1
ATOM 632 C C . PRO A 1 84 ? -8.807 -4.182 10.865 1.00 92.69 84 PRO A C 1
ATOM 634 O O . PRO A 1 84 ? -9.429 -3.347 11.506 1.00 92.69 84 PRO A O 1
ATOM 637 N N . ILE A 1 85 ? -7.689 -4.756 11.314 1.00 92.62 85 ILE A N 1
ATOM 638 C CA . ILE A 1 85 ? -7.007 -4.394 12.554 1.00 92.62 85 ILE A CA 1
ATOM 639 C C . ILE A 1 85 ? -5.712 -3.681 12.176 1.00 92.62 85 ILE A C 1
ATOM 641 O O . ILE A 1 85 ? -4.880 -4.255 11.471 1.00 92.62 85 ILE A O 1
ATOM 645 N N . GLN A 1 86 ? -5.498 -2.481 12.708 1.00 93.31 86 GLN A N 1
ATOM 646 C CA . GLN A 1 86 ? -4.230 -1.748 12.658 1.00 93.31 86 GLN A CA 1
ATOM 647 C C . GLN A 1 86 ? -3.699 -1.586 14.081 1.00 93.31 86 GLN A C 1
ATOM 649 O O . GLN A 1 86 ? -4.484 -1.538 15.023 1.00 93.31 86 GLN A O 1
ATOM 654 N N . CYS A 1 87 ? -2.380 -1.530 14.247 1.00 91.12 87 CYS A N 1
ATOM 655 C CA . CYS A 1 87 ? -1.774 -1.283 15.553 1.00 91.12 87 CYS A CA 1
ATOM 656 C C . CYS A 1 87 ? -0.690 -0.222 15.431 1.00 91.12 87 CYS A C 1
ATOM 658 O O . CYS A 1 87 ? 0.031 -0.179 14.431 1.00 91.12 87 CYS A O 1
ATOM 660 N N . ASP A 1 88 ? -0.582 0.604 16.459 1.00 88.56 88 ASP A N 1
ATOM 661 C CA . ASP A 1 88 ? 0.529 1.516 16.676 1.00 88.56 88 ASP A CA 1
ATOM 662 C C . ASP A 1 88 ? 1.001 1.441 18.133 1.00 88.56 88 ASP A C 1
ATOM 664 O O . ASP A 1 88 ? 0.609 0.539 18.873 1.00 88.56 88 ASP A O 1
ATOM 668 N N . ASP A 1 89 ? 1.870 2.368 18.533 1.00 86.75 89 ASP A N 1
ATOM 669 C CA . ASP A 1 89 ? 2.453 2.402 19.877 1.00 86.75 89 ASP A CA 1
ATOM 670 C C . ASP A 1 89 ? 1.400 2.539 20.998 1.00 86.75 89 ASP A C 1
ATOM 672 O O . ASP A 1 89 ? 1.670 2.179 22.142 1.00 86.75 89 ASP A O 1
ATOM 676 N N . ASP A 1 90 ? 0.195 3.021 20.670 1.00 88.31 90 ASP A N 1
ATOM 677 C CA . ASP A 1 90 ? -0.894 3.291 21.613 1.00 88.31 90 ASP A CA 1
ATOM 678 C C . ASP A 1 90 ? -1.949 2.163 21.643 1.00 88.31 90 ASP A C 1
ATOM 680 O O . ASP A 1 90 ? -2.994 2.294 22.288 1.00 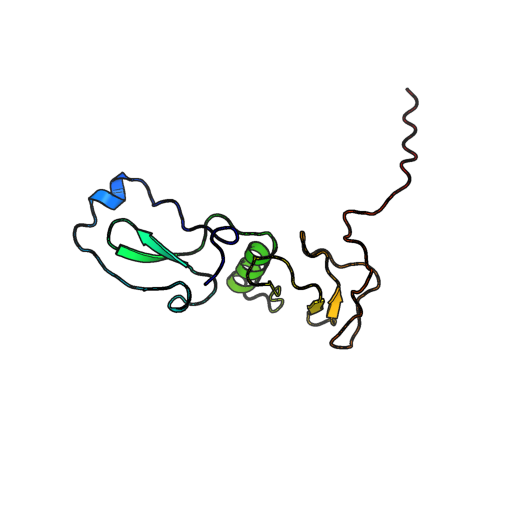88.31 90 ASP A O 1
ATOM 684 N N . GLY A 1 91 ? -1.714 1.065 20.917 1.00 90.56 91 GLY A N 1
ATOM 685 C CA . GLY A 1 91 ? -2.573 -0.118 20.885 1.00 90.56 91 GLY A CA 1
ATOM 686 C C . GLY A 1 91 ? -3.149 -0.440 19.506 1.00 90.56 91 GLY A C 1
ATOM 687 O O . GLY A 1 91 ? -2.775 0.134 18.480 1.00 90.56 91 GLY A O 1
ATOM 688 N N . CYS A 1 92 ? -4.080 -1.389 19.483 1.00 93.12 92 CYS A N 1
ATOM 689 C CA . CYS A 1 92 ? -4.715 -1.878 18.266 1.00 93.12 92 CYS A CA 1
ATOM 690 C C . CYS A 1 92 ? -6.151 -1.366 18.146 1.00 93.12 92 CYS A C 1
ATOM 692 O O . CYS A 1 92 ? -6.876 -1.240 19.132 1.00 93.12 92 CYS A O 1
ATOM 694 N N . PHE A 1 93 ? -6.580 -1.083 16.923 1.00 93.50 93 PHE A N 1
ATOM 695 C CA . PHE A 1 93 ? -7.891 -0.524 16.611 1.00 93.50 93 PHE A CA 1
ATOM 696 C C . PHE A 1 93 ? -8.413 -1.088 15.292 1.00 93.50 93 PHE A C 1
ATOM 698 O O . PHE A 1 93 ? -7.649 -1.563 14.447 1.00 93.50 93 PHE A O 1
ATOM 705 N N . CYS A 1 94 ? -9.731 -1.049 15.123 1.00 93.75 94 CYS A N 1
ATOM 706 C CA . CYS A 1 94 ? -10.343 -1.395 13.853 1.00 93.75 94 CYS A CA 1
ATOM 707 C C . CYS A 1 94 ? -10.271 -0.207 12.901 1.00 93.75 94 CYS A C 1
ATOM 709 O O . CYS A 1 94 ? -10.408 0.940 13.330 1.00 93.75 94 CYS A O 1
ATOM 711 N N . VAL A 1 95 ? -10.123 -0.483 11.612 1.00 93.00 95 VAL A N 1
ATOM 712 C CA . VAL A 1 95 ? -10.178 0.540 10.569 1.00 93.00 95 VAL A CA 1
ATOM 713 C C . VAL A 1 95 ? -11.194 0.199 9.494 1.00 93.00 95 VAL A C 1
ATOM 715 O O . VAL A 1 95 ? -11.564 -0.959 9.290 1.00 93.00 95 VAL A O 1
ATOM 718 N N . ASP A 1 96 ? -11.624 1.231 8.788 1.00 92.94 96 ASP A N 1
ATOM 719 C CA . ASP A 1 96 ? -12.295 1.106 7.508 1.00 92.94 96 ASP A CA 1
ATOM 720 C C . ASP A 1 96 ? -11.353 0.464 6.470 1.00 92.94 96 ASP A C 1
ATOM 722 O O . ASP A 1 96 ? -10.211 0.889 6.283 1.00 92.94 96 ASP A O 1
ATOM 726 N N . ILE A 1 97 ? -11.833 -0.585 5.801 1.00 91.25 97 ILE A N 1
ATOM 727 C CA . ILE A 1 97 ? -11.038 -1.402 4.869 1.00 91.25 97 ILE A CA 1
ATOM 728 C C . ILE A 1 97 ? -10.629 -0.604 3.616 1.00 91.25 97 ILE A C 1
ATOM 730 O O . ILE A 1 97 ? -9.600 -0.898 2.995 1.00 91.25 97 ILE A O 1
ATOM 734 N N . ASP A 1 98 ? -11.415 0.404 3.233 1.00 91.44 98 ASP A N 1
ATOM 735 C CA . ASP A 1 98 ? -11.229 1.166 2.002 1.00 91.44 98 ASP A CA 1
ATOM 736 C C . ASP A 1 98 ? -10.346 2.402 2.201 1.00 91.44 98 ASP A C 1
ATOM 738 O O . ASP A 1 98 ? -9.485 2.663 1.354 1.00 91.44 98 ASP A O 1
ATOM 742 N N . ASN A 1 99 ? -10.531 3.147 3.297 1.00 90.81 99 ASN A N 1
ATOM 743 C CA . ASN A 1 99 ? -9.830 4.418 3.527 1.00 90.81 99 ASN A CA 1
ATOM 744 C C . ASN A 1 99 ? -8.828 4.403 4.703 1.00 90.81 99 ASN A C 1
ATOM 746 O O . ASN A 1 99 ? -7.967 5.282 4.763 1.00 90.81 99 ASN A O 1
ATOM 750 N N . GLY A 1 100 ? -8.878 3.395 5.582 1.00 91.44 100 GLY A N 1
ATOM 751 C CA . GLY A 1 100 ? -7.945 3.230 6.699 1.00 91.44 100 GLY A CA 1
ATOM 752 C C . GLY A 1 100 ? -8.237 4.094 7.925 1.00 91.44 100 GLY A C 1
ATOM 753 O O . GLY A 1 100 ? -7.399 4.158 8.828 1.00 91.44 100 GLY A O 1
ATOM 754 N N . GLU A 1 101 ? -9.391 4.760 7.974 1.00 92.81 101 GLU A N 1
ATOM 755 C CA . GLU A 1 101 ? -9.821 5.542 9.131 1.00 92.81 101 GLU A CA 1
ATOM 756 C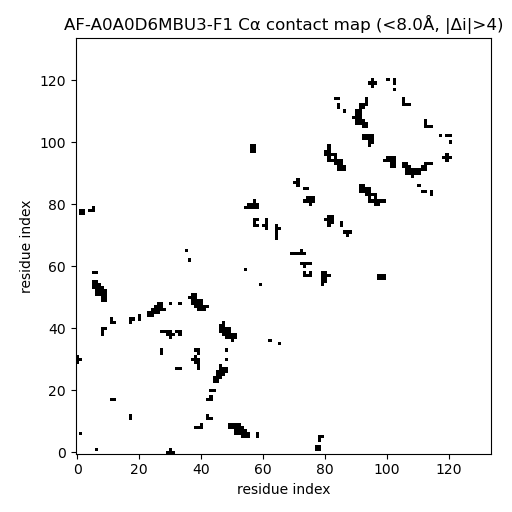 C . GLU A 1 101 ? -10.140 4.638 10.319 1.00 92.81 101 GLU A C 1
ATOM 758 O O . GLU A 1 101 ? -10.794 3.604 10.181 1.00 92.81 101 GLU A O 1
ATOM 763 N N . GLU A 1 102 ? -9.688 5.044 11.505 1.00 92.88 102 GLU A N 1
ATOM 764 C CA . GLU A 1 102 ? -10.004 4.356 12.753 1.00 92.88 102 GLU A CA 1
ATOM 765 C C . GLU A 1 102 ? -11.512 4.397 13.031 1.00 92.88 102 GLU A C 1
ATOM 767 O O . GLU A 1 102 ? -12.142 5.456 13.056 1.00 92.88 102 GLU A O 1
ATOM 772 N N . ILE A 1 103 ? -12.091 3.229 13.306 1.00 92.06 103 ILE A N 1
ATOM 773 C CA . ILE A 1 103 ? -13.470 3.116 13.764 1.00 92.06 103 ILE A CA 1
ATOM 774 C C . ILE A 1 103 ? -13.500 3.497 15.245 1.00 92.06 103 ILE A C 1
ATOM 776 O O . ILE A 1 103 ? -12.940 2.798 16.096 1.00 92.06 103 ILE A O 1
ATOM 780 N N . ALA A 1 104 ? -14.185 4.592 15.567 1.00 90.88 104 ALA A N 1
ATOM 781 C CA . ALA A 1 104 ? -14.233 5.131 16.921 1.00 90.88 104 ALA A CA 1
ATOM 782 C C . ALA A 1 104 ? -14.678 4.090 17.970 1.00 90.88 104 ALA A C 1
ATOM 784 O O . ALA A 1 104 ? -15.605 3.301 17.760 1.00 90.88 104 ALA A O 1
ATOM 785 N N . GLY A 1 105 ? -14.011 4.106 19.128 1.00 89.75 105 GLY A N 1
ATOM 786 C CA . GLY A 1 105 ? -14.318 3.215 20.250 1.00 89.75 105 GLY A CA 1
ATOM 787 C C . GLY A 1 105 ? -13.904 1.755 20.040 1.00 89.75 105 GLY A C 1
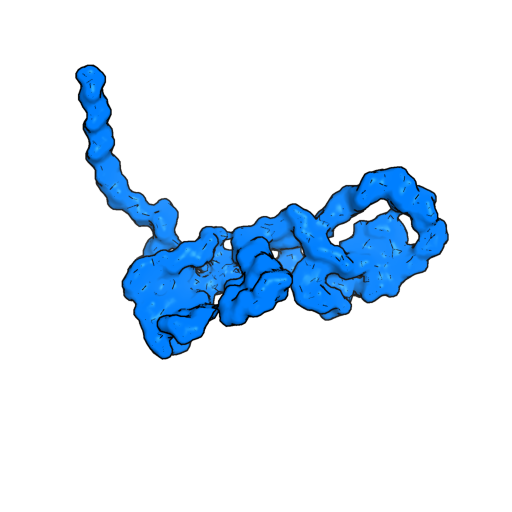ATOM 788 O O . GLY A 1 105 ? -14.396 0.882 20.753 1.00 89.75 105 GLY A O 1
ATOM 789 N N . THR A 1 106 ? -13.044 1.468 19.058 1.00 92.25 106 THR A N 1
ATOM 790 C CA . THR A 1 106 ? -12.488 0.119 18.845 1.00 92.25 106 THR A CA 1
ATOM 791 C C . THR A 1 106 ? -11.061 -0.047 19.357 1.00 92.25 106 THR A C 1
ATOM 793 O O . THR A 1 106 ? -10.576 -1.175 19.408 1.00 92.25 106 THR A O 1
ATOM 796 N N . ARG A 1 107 ? -10.401 1.046 19.757 1.00 93.44 107 ARG A N 1
ATOM 797 C CA . ARG A 1 107 ? -9.038 1.019 20.282 1.00 93.44 107 ARG A CA 1
ATOM 798 C C . ARG A 1 107 ? -8.951 0.277 21.610 1.00 93.44 107 ARG A C 1
ATOM 800 O O . ARG A 1 107 ? -9.743 0.512 22.522 1.00 93.44 107 ARG A O 1
ATOM 807 N N . THR A 1 108 ? -7.958 -0.592 21.712 1.00 91.75 108 THR A N 1
ATOM 808 C CA . THR A 1 108 ? -7.660 -1.411 22.884 1.00 91.75 108 THR A CA 1
ATOM 809 C C . THR A 1 108 ? -6.148 -1.542 23.053 1.00 91.75 108 THR A C 1
ATOM 811 O O . THR A 1 108 ? -5.394 -1.489 22.083 1.00 91.75 108 THR A O 1
ATOM 814 N N . SER A 1 109 ? -5.710 -1.718 24.297 1.00 86.56 109 SER A N 1
ATOM 815 C CA . SER A 1 109 ? -4.332 -2.089 24.630 1.00 86.56 109 SER A CA 1
ATOM 816 C C . SER A 1 109 ? -4.024 -3.564 24.340 1.00 86.56 109 SER A C 1
ATOM 818 O O . SER A 1 109 ? -2.874 -3.969 24.455 1.00 86.56 109 SER A O 1
ATOM 820 N N . GLU A 1 110 ? -5.036 -4.371 24.008 1.00 76.56 110 GLU A N 1
ATOM 821 C CA . GLU A 1 110 ? -4.867 -5.769 23.594 1.00 76.56 110 GLU A CA 1
ATOM 822 C C . GLU A 1 110 ? -4.645 -5.896 22.080 1.00 76.56 110 GLU A C 1
ATOM 824 O O . GLU A 1 110 ? -5.100 -5.066 21.297 1.00 76.56 110 GLU A O 1
ATOM 829 N N . ASP A 1 111 ? -4.003 -6.980 21.643 1.00 71.81 111 ASP A N 1
ATOM 830 C CA . ASP A 1 111 ? -3.562 -7.131 20.248 1.00 71.81 111 ASP A CA 1
ATOM 831 C C . ASP A 1 111 ? -4.702 -7.337 19.224 1.00 71.81 111 ASP A C 1
ATOM 833 O O . ASP A 1 111 ? -4.495 -7.180 18.019 1.00 71.81 111 ASP A O 1
ATOM 837 N N . ALA A 1 112 ? -5.916 -7.698 19.662 1.00 81.94 112 ALA A N 1
ATOM 838 C CA . ALA A 1 112 ? -6.999 -8.122 18.767 1.00 81.94 112 ALA A CA 1
ATOM 839 C C . ALA A 1 112 ? -8.372 -7.500 19.110 1.00 81.94 112 ALA A C 1
ATOM 841 O O . ALA A 1 112 ? -9.213 -8.157 19.734 1.00 81.94 112 ALA A O 1
ATOM 842 N N . PRO A 1 113 ? -8.660 -6.255 18.677 1.00 87.62 113 PRO A N 1
ATOM 843 C CA . PRO A 1 113 ? -10.000 -5.686 18.777 1.00 87.62 113 PRO A CA 1
ATOM 844 C C . PRO A 1 113 ? -11.026 -6.485 17.964 1.00 87.62 113 PRO A C 1
ATOM 846 O O . PRO A 1 113 ? -10.744 -7.024 16.891 1.00 87.62 113 PRO A O 1
ATOM 849 N N . ASN A 1 114 ? -12.269 -6.527 18.447 1.00 87.31 114 ASN A N 1
ATOM 850 C CA . ASN A 1 114 ? -13.363 -7.167 17.722 1.00 87.31 114 ASN A CA 1
ATOM 851 C C . ASN A 1 114 ? -13.944 -6.226 16.652 1.00 87.31 114 ASN A C 1
ATOM 853 O O . ASN A 1 114 ? -14.774 -5.365 16.950 1.00 87.31 114 ASN A O 1
ATOM 857 N N . CYS A 1 115 ? -13.546 -6.441 15.396 1.00 88.25 115 CYS A N 1
ATOM 858 C CA . CYS A 1 115 ? -13.999 -5.643 14.251 1.00 88.25 115 CYS A CA 1
ATOM 859 C C . CYS A 1 115 ? -15.275 -6.167 13.570 1.00 88.25 115 CYS A C 1
ATOM 861 O O . CYS A 1 115 ? -15.713 -5.613 12.563 1.00 88.25 115 CYS A O 1
ATOM 863 N N . LYS A 1 116 ? -15.904 -7.233 14.087 1.00 83.25 116 LYS A N 1
ATOM 864 C CA . LYS A 1 116 ? -17.114 -7.801 13.471 1.00 83.25 116 LYS A CA 1
ATOM 865 C C . LYS A 1 116 ? -18.301 -6.842 13.605 1.00 83.25 116 LYS A C 1
ATOM 867 O O . LYS A 1 116 ? -18.600 -6.367 14.696 1.00 83.25 116 LYS A O 1
ATOM 872 N N . GLY A 1 117 ? -19.012 -6.610 12.499 1.00 70.75 117 GLY A N 1
ATOM 873 C CA . GLY A 1 117 ? -20.253 -5.824 12.482 1.00 70.75 117 GLY A CA 1
ATOM 874 C C . GLY A 1 117 ? -20.070 -4.319 12.708 1.00 70.75 117 GLY A C 1
ATOM 875 O O . GLY A 1 117 ? -21.053 -3.625 12.955 1.00 70.75 117 GLY A O 1
ATOM 876 N N . LYS A 1 118 ? -18.833 -3.810 12.646 1.00 68.19 118 LYS A N 1
ATOM 877 C CA . LYS A 1 118 ? -18.549 -2.377 12.720 1.00 68.19 118 LYS A CA 1
ATOM 878 C C . LYS A 1 118 ? -18.712 -1.769 11.318 1.00 68.19 118 LYS A C 1
ATOM 880 O O . LYS A 1 118 ? -18.014 -2.220 10.410 1.00 68.19 118 LYS A O 1
ATOM 885 N N . PRO A 1 119 ? -19.643 -0.821 11.107 1.00 59.47 119 PRO A N 1
ATOM 886 C CA . PRO A 1 119 ? -19.778 -0.167 9.814 1.00 59.47 119 PRO A CA 1
ATOM 887 C C . PRO A 1 119 ? -18.511 0.634 9.509 1.00 59.47 119 PRO A C 1
ATOM 889 O O . PRO A 1 119 ? -17.930 1.252 10.403 1.00 59.47 119 PRO A O 1
ATOM 892 N N . SER A 1 120 ? -18.106 0.610 8.242 1.00 58.78 120 SER A N 1
ATOM 893 C CA . SER A 1 120 ? -17.167 1.564 7.664 1.00 58.78 120 SER A CA 1
ATOM 894 C C . SER A 1 120 ? -17.594 2.988 8.028 1.00 58.78 120 SER A C 1
ATOM 896 O O . SER A 1 120 ? -18.792 3.294 8.039 1.00 58.78 120 SER A O 1
ATOM 898 N N . ALA A 1 121 ? -16.637 3.873 8.319 1.00 59.06 121 ALA A N 1
ATOM 899 C CA . ALA A 1 121 ? -16.928 5.269 8.666 1.00 59.06 121 ALA A CA 1
ATOM 900 C C . ALA A 1 121 ? -17.714 5.992 7.544 1.00 59.06 121 ALA A C 1
ATOM 902 O O . ALA A 1 121 ? -18.400 6.980 7.792 1.00 59.06 121 ALA A O 1
ATOM 903 N N . GLY A 1 122 ? -17.720 5.429 6.328 1.00 49.62 122 GLY A N 1
ATOM 904 C CA . GLY A 1 122 ? -18.561 5.842 5.202 1.00 49.62 122 GLY A CA 1
ATOM 905 C C . GLY A 1 122 ? -20.070 5.557 5.316 1.00 49.62 122 GLY A C 1
ATOM 906 O O . GLY A 1 122 ? -20.810 5.950 4.417 1.00 49.62 122 GLY A O 1
ATOM 907 N N . PHE A 1 123 ? -20.558 4.913 6.384 1.00 49.00 123 PHE A N 1
ATOM 908 C CA . PHE A 1 123 ? -21.996 4.749 6.648 1.00 49.00 123 PHE A CA 1
ATOM 909 C C . PHE A 1 123 ? -22.403 5.343 7.999 1.00 49.00 123 PHE A C 1
ATOM 911 O O . PHE A 1 123 ? -23.167 4.745 8.757 1.00 49.00 123 PHE A O 1
ATOM 918 N N . VAL A 1 124 ? -21.926 6.547 8.327 1.00 46.81 124 VAL A N 1
ATOM 919 C CA . VAL A 1 124 ? -22.667 7.342 9.307 1.00 46.81 124 VAL A CA 1
ATOM 920 C C . VAL A 1 124 ? -23.924 7.852 8.611 1.00 46.81 124 VAL A C 1
ATOM 922 O O . VAL A 1 124 ? -23.881 8.815 7.847 1.00 46.81 124 VAL A O 1
ATOM 925 N N . THR A 1 125 ? -25.070 7.221 8.876 1.00 46.03 125 THR A N 1
ATOM 926 C CA . THR A 1 125 ? -26.372 7.866 8.684 1.00 46.03 125 THR A CA 1
ATOM 927 C C . THR A 1 125 ? -26.469 9.009 9.690 1.00 46.03 125 THR A C 1
ATOM 929 O O . THR A 1 125 ? -27.161 8.911 10.704 1.00 46.03 125 THR A O 1
ATOM 932 N N . TYR A 1 126 ? -25.741 10.099 9.454 1.00 45.75 126 TYR A N 1
ATOM 933 C CA . TYR A 1 126 ? -26.125 11.368 10.035 1.00 45.75 126 TYR A CA 1
ATOM 934 C C . TYR A 1 126 ? -27.491 11.671 9.435 1.00 45.75 126 TYR A C 1
ATOM 936 O O . TYR A 1 126 ? -27.631 11.839 8.223 1.00 45.75 126 TYR A O 1
ATOM 944 N N . ALA A 1 127 ? -28.519 11.674 10.279 1.00 48.59 127 ALA A N 1
ATOM 945 C CA . ALA A 1 127 ? -29.772 12.313 9.942 1.00 48.59 127 ALA A CA 1
ATOM 946 C C . ALA A 1 127 ? -29.432 13.751 9.521 1.00 48.59 127 ALA A C 1
ATOM 948 O O . ALA A 1 127 ? -29.083 14.587 10.352 1.00 48.59 127 ALA A O 1
ATOM 949 N N . HIS A 1 128 ? -29.454 14.016 8.215 1.00 44.97 128 HIS A N 1
ATOM 950 C CA . HIS A 1 128 ? -29.336 15.357 7.670 1.00 44.97 128 HIS A CA 1
ATOM 951 C C . HIS A 1 128 ? -30.563 16.150 8.126 1.00 44.97 128 HIS A C 1
ATOM 953 O O . HIS A 1 128 ? -31.611 16.108 7.489 1.00 44.97 128 HIS A O 1
ATOM 959 N N . THR A 1 129 ? -30.449 16.904 9.215 1.00 54.22 129 THR A N 1
ATOM 960 C CA . THR A 1 129 ? -31.296 18.083 9.417 1.00 54.22 129 THR A CA 1
ATOM 961 C C . THR A 1 129 ? -30.519 19.304 8.947 1.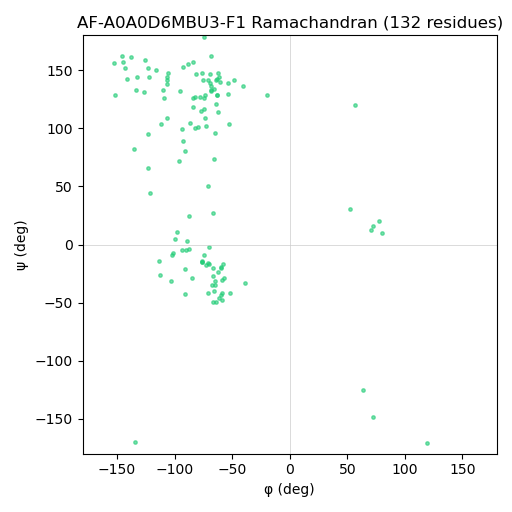00 54.22 129 THR A C 1
ATOM 963 O O . THR A 1 129 ? -30.043 20.107 9.745 1.00 54.22 129 THR A O 1
ATOM 966 N N . SER A 1 130 ? -30.365 19.421 7.629 1.00 55.41 130 SER A N 1
ATOM 967 C CA . SER A 1 130 ? -29.938 20.657 6.973 1.00 55.41 130 SER A CA 1
ATOM 968 C C . SER A 1 130 ? -31.194 21.441 6.581 1.00 55.41 130 SER A C 1
ATOM 970 O O . SER A 1 130 ? -31.719 21.253 5.487 1.00 55.41 130 SER A O 1
ATOM 972 N N . SER A 1 131 ? -31.706 22.295 7.471 1.00 50.06 131 SER A N 1
ATOM 973 C CA . SER A 1 131 ? -32.661 23.333 7.068 1.00 50.06 131 SER A CA 1
ATOM 974 C C . SER A 1 131 ? -31.858 24.551 6.624 1.00 50.06 131 SER A C 1
ATOM 976 O O . SER A 1 131 ? -31.292 25.255 7.455 1.00 50.06 131 SER A O 1
ATOM 978 N N . CYS A 1 132 ? -31.774 24.779 5.317 1.00 57.88 132 CYS A N 1
ATOM 979 C CA . CYS A 1 132 ? -31.403 26.083 4.779 1.00 57.88 132 CYS A CA 1
ATOM 980 C C . CYS A 1 132 ? -32.713 26.839 4.516 1.00 57.88 132 CYS A C 1
ATOM 982 O O . CYS A 1 132 ? -33.379 26.568 3.518 1.00 57.88 132 CYS A O 1
ATOM 984 N N . GLN A 1 133 ? -33.117 27.738 5.417 1.00 60.75 133 GLN A N 1
ATOM 985 C CA . GLN A 1 133 ? -34.140 28.740 5.104 1.00 60.75 133 GLN A CA 1
ATOM 986 C C . GLN A 1 133 ? -33.467 29.914 4.383 1.00 60.75 133 GLN A C 1
ATOM 988 O O . GLN A 1 133 ? -32.455 30.429 4.864 1.00 60.75 133 GLN A O 1
ATOM 993 N N . GLY A 1 134 ? -34.014 30.259 3.214 1.00 50.00 134 GLY A N 1
ATOM 994 C CA . GLY A 1 134 ? -33.634 31.420 2.406 1.00 50.00 134 GLY A CA 1
ATOM 995 C C . GLY A 1 134 ? -34.340 32.707 2.801 1.00 50.00 134 GLY A C 1
ATOM 996 O O . GLY A 1 134 ? -35.117 32.692 3.783 1.00 50.00 134 GLY A O 1
#

Solvent-accessible surface area (backbone atoms only — not comparable to full-atom values): 7992 Å² total; per-residue (Å²): 128,74,39,77,90,18,46,31,65,57,88,50,77,58,73,79,60,45,78,68,58,85,74,67,48,74,74,36,93,39,40,84,69,27,77,78,85,21,34,46,29,68,53,69,82,17,26,38,67,38,67,51,73,46,58,28,62,28,46,48,50,22,50,50,17,61,77,67,70,42,90,51,60,55,53,52,46,72,68,21,35,28,39,51,64,43,58,49,97,88,29,12,24,23,31,18,42,76,79,55,49,72,43,85,95,33,67,34,86,49,91,74,51,85,56,78,92,64,74,45,78,89,67,68,82,66,80,80,84,78,81,82,83,133

Organism: NCBI:txid53326